Protein AF-A0A1H7MYQ8-F1 (afdb_monomer_lite)

pLDDT: mean 93.67, std 3.13, range [80.38, 97.88]

Radius of gyration: 13.95 Å; chains: 1; bounding box: 30×25×32 Å

Sequence (88 aa):
MIIETLNLIGSCHSGKVGAIAFKYIKDNFTIFKSDTLLEESLRYYLKFDGTLSLADCTAIHTMKENNIFEIVSFDDDFDKVGGILRIC

Secondary structure (DSSP, 8-state):
-HHHHHHHHHHHS-HHHHHHHHHHHHHHS-----TTHHHHHHHHHHHTTTSS-HHHHHHHHHHHHTT--EE--S-GGGGGSTT-EE--

InterPro domains:
  IPR002716 PIN domain [PF01850] (28-82)
  IPR029060 PIN-like domain superfamily [SSF88723] (21-83)

Structure (mmCIF, N/CA/C/O backbone):
data_AF-A0A1H7MYQ8-F1
#
_entry.id   AF-A0A1H7MYQ8-F1
#
loop_
_atom_site.group_PDB
_atom_site.id
_atom_site.type_symbol
_atom_site.label_atom_id
_atom_site.label_alt_id
_atom_site.label_comp_id
_atom_site.label_asym_id
_atom_site.label_entity_id
_atom_site.label_seq_id
_atom_site.pdbx_PDB_ins_code
_atom_site.Cartn_x
_atom_s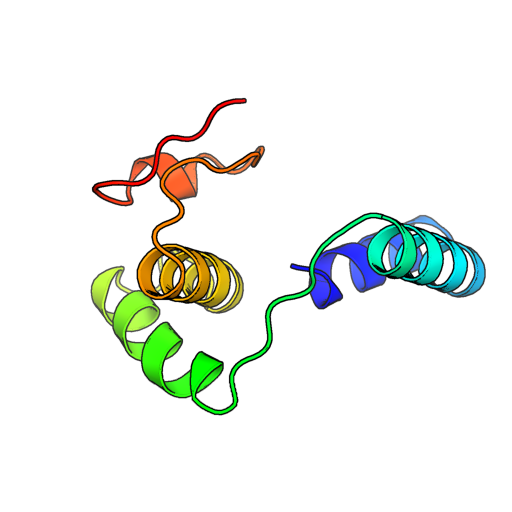ite.Cartn_y
_atom_site.Cartn_z
_atom_site.occupancy
_atom_site.B_iso_or_equiv
_atom_site.auth_seq_id
_atom_site.auth_comp_id
_atom_site.auth_asym_id
_atom_site.auth_atom_id
_atom_site.pdbx_PDB_model_num
ATOM 1 N N . MET A 1 1 ? 0.505 0.033 -2.983 1.00 84.19 1 MET A N 1
ATOM 2 C CA . MET A 1 1 ? 1.652 0.786 -2.428 1.00 84.19 1 MET A CA 1
ATOM 3 C C . MET A 1 1 ? 2.613 1.205 -3.513 1.00 84.19 1 MET A C 1
ATOM 5 O O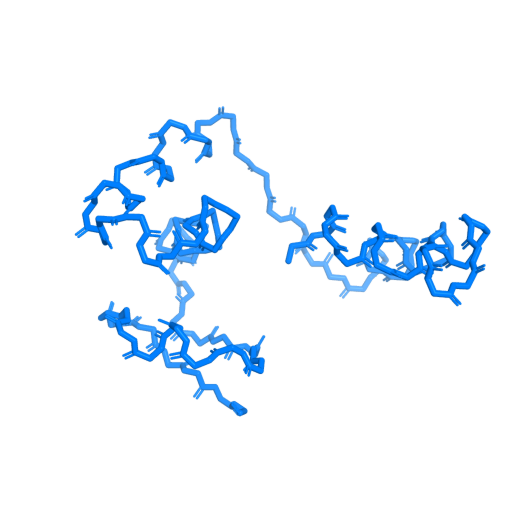 . MET A 1 1 ? 3.076 0.360 -4.261 1.00 84.19 1 MET A O 1
ATOM 9 N N . ILE A 1 2 ? 2.967 2.487 -3.576 1.00 92.12 2 ILE A N 1
ATOM 10 C CA . ILE A 1 2 ? 3.850 2.983 -4.641 1.00 92.12 2 ILE A CA 1
ATOM 11 C C . ILE A 1 2 ? 5.235 2.325 -4.577 1.00 92.12 2 ILE A C 1
ATOM 13 O O . ILE A 1 2 ? 5.768 1.948 -5.613 1.00 92.12 2 ILE A O 1
ATOM 17 N N . ILE A 1 3 ? 5.802 2.151 -3.380 1.00 92.12 3 ILE A N 1
ATOM 18 C CA . ILE A 1 3 ? 7.160 1.612 -3.212 1.00 92.12 3 ILE A CA 1
ATOM 19 C C . ILE A 1 3 ? 7.263 0.191 -3.783 1.00 92.12 3 ILE A C 1
ATOM 21 O O . ILE A 1 3 ? 8.116 -0.067 -4.630 1.00 92.12 3 ILE A O 1
ATOM 25 N N . GLU A 1 4 ? 6.372 -0.713 -3.377 1.00 91.75 4 GLU A N 1
ATOM 26 C CA . GLU A 1 4 ? 6.368 -2.096 -3.868 1.00 91.75 4 GLU A CA 1
ATOM 27 C C . GLU A 1 4 ? 6.076 -2.182 -5.362 1.00 91.75 4 GLU A C 1
ATOM 29 O O . GLU A 1 4 ? 6.787 -2.879 -6.084 1.00 91.75 4 GLU A O 1
ATOM 34 N N . THR A 1 5 ? 5.094 -1.418 -5.852 1.00 92.88 5 THR A N 1
ATOM 35 C CA . THR A 1 5 ? 4.777 -1.370 -7.282 1.00 92.88 5 THR A CA 1
ATOM 36 C C . THR A 1 5 ? 5.991 -0.930 -8.104 1.00 92.88 5 THR A C 1
ATOM 38 O O . THR A 1 5 ? 6.299 -1.551 -9.120 1.00 92.88 5 THR A O 1
ATOM 41 N N . LEU A 1 6 ? 6.722 0.102 -7.672 1.00 95.88 6 LEU A N 1
ATOM 42 C CA . LEU A 1 6 ? 7.912 0.574 -8.385 1.00 95.88 6 LEU A CA 1
ATOM 43 C C . LEU A 1 6 ? 9.069 -0.420 -8.330 1.00 95.88 6 LEU A C 1
ATOM 45 O O . LEU A 1 6 ? 9.736 -0.621 -9.347 1.00 95.88 6 LEU A O 1
ATOM 49 N N . ASN A 1 7 ? 9.290 -1.055 -7.179 1.00 94.75 7 ASN A N 1
ATOM 50 C CA . ASN A 1 7 ? 10.321 -2.077 -7.033 1.00 94.75 7 ASN A CA 1
ATOM 51 C C . ASN A 1 7 ? 10.033 -3.290 -7.925 1.00 94.75 7 ASN A C 1
ATOM 53 O O . ASN A 1 7 ? 10.942 -3.766 -8.604 1.00 94.75 7 ASN A O 1
ATOM 57 N N . LEU A 1 8 ? 8.776 -3.741 -7.986 1.00 95.38 8 LEU A N 1
ATOM 58 C CA . LEU A 1 8 ? 8.359 -4.858 -8.833 1.00 95.38 8 LEU A CA 1
ATOM 59 C C . LEU A 1 8 ? 8.473 -4.521 -10.326 1.00 95.38 8 LEU A C 1
ATOM 61 O O . LEU A 1 8 ? 9.036 -5.287 -11.102 1.00 95.38 8 LEU A O 1
ATOM 65 N N . ILE A 1 9 ? 7.999 -3.346 -10.751 1.00 96.69 9 ILE A N 1
ATOM 66 C CA . ILE A 1 9 ? 8.154 -2.906 -12.148 1.00 96.69 9 ILE A CA 1
ATOM 67 C C . ILE A 1 9 ? 9.638 -2.814 -12.520 1.00 96.69 9 ILE A C 1
ATOM 69 O O . ILE A 1 9 ? 10.036 -3.244 -13.606 1.00 96.69 9 ILE A O 1
ATOM 73 N N . GLY A 1 10 ? 10.457 -2.259 -11.624 1.00 96.31 10 GLY A N 1
ATOM 74 C CA . GLY A 1 10 ? 11.895 -2.125 -11.811 1.00 96.31 10 GLY A CA 1
ATOM 75 C C . GLY A 1 10 ? 12.609 -3.470 -11.934 1.00 96.31 10 GLY A C 1
ATOM 76 O O . GLY A 1 10 ? 13.474 -3.594 -12.799 1.00 96.31 10 GLY A O 1
ATOM 77 N N . SER A 1 11 ? 12.233 -4.463 -11.120 1.00 96.75 11 SER A N 1
ATOM 78 C CA . SER A 1 11 ? 12.832 -5.803 -11.135 1.00 96.75 11 SER A CA 1
ATOM 79 C C . SER A 1 11 ? 12.410 -6.634 -12.348 1.00 96.75 11 SER A C 1
ATOM 81 O O . SER A 1 11 ? 13.236 -7.354 -12.901 1.00 96.75 11 SER A O 1
ATOM 83 N N . CYS A 1 12 ? 11.159 -6.506 -12.803 1.00 96.94 12 CYS A N 1
ATOM 84 C CA . CYS A 1 12 ? 10.673 -7.197 -13.999 1.00 96.94 12 CYS A CA 1
ATOM 85 C C . CYS A 1 12 ? 11.164 -6.558 -15.306 1.00 96.94 12 CYS A C 1
ATOM 87 O O . CYS A 1 12 ? 11.247 -7.238 -16.325 1.00 96.94 12 CYS A O 1
ATOM 89 N N . HIS A 1 13 ? 11.455 -5.254 -15.295 1.00 95.25 13 HIS A N 1
ATOM 90 C CA . HIS A 1 13 ? 11.845 -4.506 -16.488 1.00 95.25 13 HIS A CA 1
ATOM 91 C C . HIS A 1 13 ? 13.149 -3.734 -16.259 1.00 95.25 13 HIS A C 1
ATOM 93 O O . HIS A 1 13 ? 14.241 -4.248 -16.480 1.00 95.25 13 HIS A O 1
ATOM 99 N N . SER A 1 14 ? 13.050 -2.455 -15.885 1.00 95.69 14 SER A N 1
ATOM 100 C CA . SER A 1 14 ? 14.200 -1.598 -15.600 1.00 95.69 14 SER A CA 1
ATOM 101 C C . SER A 1 14 ? 13.791 -0.390 -14.762 1.00 95.69 14 SER A C 1
ATOM 103 O O . SER A 1 14 ? 12.637 0.046 -14.789 1.00 95.69 14 SER A O 1
ATOM 105 N N . GLY A 1 15 ? 14.766 0.241 -14.100 1.00 95.31 15 GLY A N 1
ATOM 106 C CA . GLY A 1 15 ? 14.537 1.479 -13.346 1.00 95.31 15 GLY A CA 1
ATOM 107 C C . GLY A 1 15 ? 13.979 2.635 -14.192 1.00 95.31 15 GLY A C 1
ATOM 108 O O . GLY A 1 15 ? 13.232 3.463 -13.677 1.00 95.31 15 GLY A O 1
ATOM 109 N N . LYS A 1 16 ? 14.260 2.670 -15.506 1.00 97.44 16 LYS A N 1
ATOM 110 C CA . LYS A 1 16 ? 13.677 3.668 -16.425 1.00 97.44 16 LYS A CA 1
ATOM 111 C C . LYS A 1 16 ? 12.164 3.493 -16.564 1.00 97.44 16 LYS A C 1
ATOM 113 O O . LYS A 1 16 ? 11.434 4.478 -16.525 1.00 97.44 16 LYS A O 1
ATOM 118 N N . VAL A 1 17 ? 11.699 2.249 -16.693 1.00 97.38 17 VAL A N 1
ATOM 119 C CA . VAL A 1 17 ? 10.263 1.932 -16.765 1.00 97.38 17 VAL A CA 1
ATOM 120 C C . VAL A 1 17 ? 9.588 2.239 -15.429 1.00 97.38 17 VAL A C 1
ATOM 122 O O . VAL A 1 17 ? 8.527 2.858 -15.417 1.00 97.38 17 VAL A O 1
ATOM 125 N N . GLY A 1 18 ? 10.243 1.920 -14.307 1.00 97.19 18 GLY A N 1
ATOM 126 C CA . GLY A 1 18 ? 9.780 2.322 -12.975 1.00 97.19 18 GLY A CA 1
ATOM 127 C C . GLY A 1 18 ? 9.596 3.841 -12.846 1.00 97.19 18 GLY A C 1
ATOM 128 O O . GLY A 1 18 ? 8.550 4.300 -12.398 1.00 97.19 18 GLY A O 1
ATOM 129 N N . ALA A 1 19 ? 10.555 4.645 -13.314 1.00 97.19 19 ALA A N 1
ATOM 130 C CA . ALA A 1 19 ? 10.445 6.107 -13.281 1.00 97.19 19 ALA A CA 1
ATOM 131 C C . ALA A 1 19 ? 9.274 6.645 -14.128 1.00 97.19 19 ALA A C 1
ATOM 133 O O . ALA A 1 19 ? 8.586 7.579 -13.710 1.00 97.19 19 ALA A O 1
ATOM 134 N N . ILE A 1 20 ? 9.020 6.043 -15.295 1.00 97.44 20 ILE A N 1
ATOM 135 C CA . ILE A 1 20 ? 7.863 6.379 -16.139 1.00 97.44 20 ILE A CA 1
ATOM 136 C C . ILE A 1 20 ? 6.555 6.041 -15.411 1.00 97.44 20 ILE A C 1
ATOM 138 O O . ILE A 1 20 ? 5.658 6.882 -15.356 1.00 97.44 20 ILE A O 1
ATOM 142 N N . ALA A 1 21 ? 6.464 4.854 -14.804 1.00 97.00 21 ALA A N 1
ATOM 143 C CA . ALA A 1 21 ? 5.295 4.438 -14.033 1.00 97.00 21 ALA A CA 1
ATOM 144 C C . ALA A 1 21 ? 5.037 5.370 -12.839 1.00 97.00 21 ALA A C 1
ATOM 146 O O . ALA A 1 21 ? 3.906 5.801 -12.631 1.00 97.00 21 ALA A O 1
ATOM 147 N N . PHE A 1 22 ? 6.083 5.756 -12.099 1.00 97.06 22 PHE A N 1
ATOM 148 C CA . PHE A 1 22 ? 5.952 6.707 -10.994 1.00 97.06 22 PHE A CA 1
ATOM 149 C C . PHE A 1 22 ? 5.397 8.054 -11.457 1.00 97.06 22 PHE A C 1
ATOM 151 O O . PHE A 1 22 ? 4.503 8.605 -10.816 1.00 97.06 22 PHE A O 1
ATOM 158 N N . LYS A 1 23 ? 5.908 8.575 -12.579 1.00 97.44 23 LYS A N 1
ATOM 159 C CA . LYS A 1 23 ? 5.412 9.824 -13.156 1.00 97.44 23 LYS A CA 1
ATOM 160 C C . LYS A 1 23 ? 3.928 9.711 -13.508 1.00 97.44 23 LYS A C 1
ATOM 162 O O . LYS A 1 23 ? 3.149 10.563 -13.102 1.00 97.44 23 LYS A O 1
ATOM 167 N N . TYR A 1 24 ? 3.530 8.629 -14.177 1.00 97.00 24 TYR A N 1
ATOM 168 C CA . TYR A 1 24 ? 2.128 8.385 -14.510 1.00 97.00 24 TYR A CA 1
ATOM 169 C C . TYR A 1 24 ? 1.233 8.317 -13.263 1.00 97.00 24 TYR A C 1
ATOM 171 O O . TYR A 1 24 ? 0.183 8.954 -13.236 1.00 97.00 24 TYR A O 1
ATOM 179 N N . ILE A 1 25 ? 1.661 7.607 -12.212 1.00 96.19 25 ILE A N 1
ATOM 180 C CA . ILE A 1 25 ? 0.920 7.526 -10.945 1.00 96.19 25 ILE A CA 1
ATOM 181 C C . ILE A 1 25 ? 0.749 8.922 -10.337 1.00 96.19 25 ILE A C 1
ATOM 183 O O . ILE A 1 25 ? -0.356 9.310 -9.971 1.00 96.19 25 ILE A O 1
ATOM 187 N N . LYS A 1 26 ? 1.834 9.697 -10.260 1.00 96.25 26 LYS A N 1
ATOM 188 C CA . LYS A 1 26 ? 1.819 11.041 -9.678 1.00 96.25 26 LYS A CA 1
ATOM 189 C C . LYS A 1 26 ? 0.927 12.017 -10.453 1.00 96.25 26 LYS A C 1
ATOM 191 O O . LYS A 1 26 ? 0.309 12.875 -9.833 1.00 96.25 26 LYS A O 1
ATOM 196 N N . ASP A 1 27 ? 0.878 11.893 -11.776 1.00 97.62 27 ASP A N 1
ATOM 197 C CA . ASP A 1 27 ? 0.129 1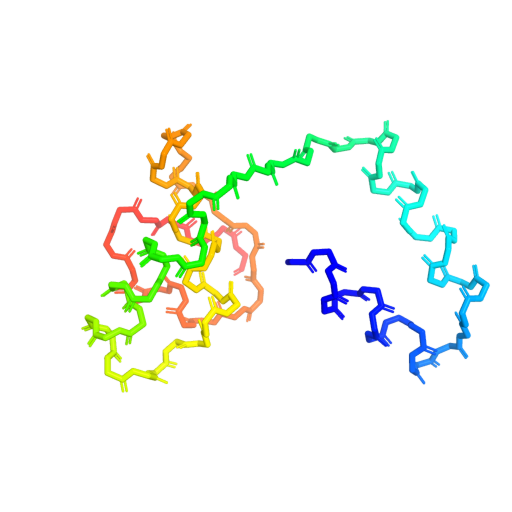2.808 -12.642 1.00 97.62 27 ASP A CA 1
ATOM 198 C C . ASP A 1 27 ? -1.384 12.497 -12.671 1.00 97.62 27 ASP A C 1
ATOM 200 O O . ASP A 1 27 ? -2.171 13.374 -13.014 1.00 97.62 27 ASP A O 1
ATOM 204 N N . ASN A 1 28 ? -1.802 11.274 -12.307 1.00 97.88 28 ASN A N 1
ATOM 205 C CA . ASN A 1 28 ? -3.194 10.816 -12.459 1.00 97.88 28 ASN A CA 1
ATOM 206 C C . ASN A 1 28 ? -3.893 10.426 -11.147 1.00 97.88 28 ASN A C 1
ATOM 208 O O . ASN A 1 28 ? -5.110 10.258 -11.145 1.00 97.88 28 ASN A O 1
ATOM 212 N N . PHE A 1 29 ? -3.162 10.267 -10.040 1.00 95.81 29 PHE A N 1
ATOM 213 C CA . PHE A 1 29 ? -3.721 9.779 -8.778 1.00 95.81 29 PHE A CA 1
ATOM 214 C C . PHE A 1 29 ? -3.326 10.654 -7.589 1.00 95.81 29 PHE A C 1
ATOM 216 O O . PHE A 1 29 ? -2.222 11.197 -7.515 1.00 95.81 29 PHE A O 1
ATOM 223 N N . THR A 1 30 ? -4.216 10.721 -6.600 1.00 95.06 30 THR A N 1
ATOM 224 C CA . THR A 1 30 ? -3.910 11.314 -5.297 1.00 95.06 30 THR A CA 1
ATOM 225 C C . THR A 1 30 ? -3.006 10.377 -4.505 1.00 95.06 30 THR A C 1
ATOM 227 O O . THR A 1 30 ? -3.356 9.227 -4.243 1.00 95.06 30 THR A O 1
ATOM 230 N N . ILE A 1 31 ? -1.841 10.879 -4.095 1.00 93.75 31 ILE A N 1
ATOM 231 C CA . ILE A 1 31 ? -0.902 10.143 -3.246 1.00 93.75 31 ILE A CA 1
ATOM 232 C C . ILE A 1 31 ? -1.081 10.607 -1.805 1.00 93.75 31 ILE A C 1
ATOM 234 O O . ILE A 1 31 ? -0.697 11.726 -1.459 1.00 93.75 31 ILE A O 1
ATOM 238 N N . PHE A 1 32 ? -1.612 9.728 -0.962 1.00 92.38 32 PHE A N 1
ATOM 239 C CA . PHE A 1 32 ? -1.719 9.975 0.471 1.00 92.38 32 PHE A CA 1
ATOM 240 C C . PHE A 1 32 ? -0.368 9.779 1.163 1.00 92.38 32 PHE A C 1
ATOM 242 O O . PHE A 1 32 ? 0.382 8.848 0.860 1.00 92.38 32 PHE A O 1
ATOM 249 N N . LYS A 1 33 ? -0.056 10.686 2.088 1.00 89.00 33 LYS A N 1
ATOM 250 C CA . LYS A 1 33 ? 1.141 10.663 2.933 1.00 89.00 33 LYS A CA 1
ATOM 251 C C . LYS A 1 33 ? 0.724 11.032 4.350 1.00 89.00 33 LYS A C 1
ATOM 253 O O . LYS A 1 33 ? -0.112 11.915 4.516 1.00 89.00 33 LYS A O 1
ATOM 258 N N . SER A 1 34 ? 1.315 10.377 5.339 1.00 85.25 34 SER A N 1
ATOM 259 C CA . SER A 1 34 ? 1.134 10.703 6.751 1.00 85.25 34 SER A CA 1
ATOM 260 C C . SE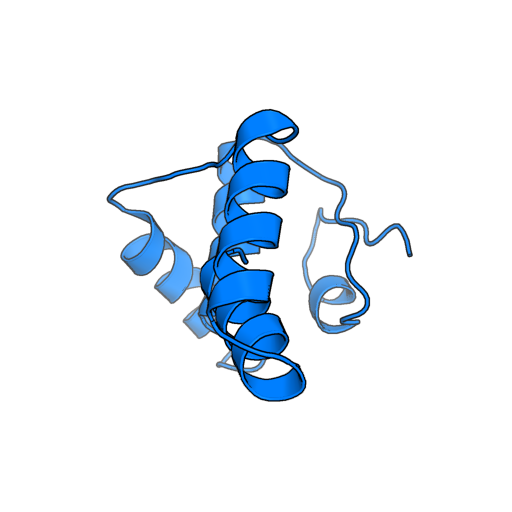R A 1 34 ? 2.447 10.454 7.488 1.00 85.25 34 SER A C 1
ATOM 262 O O . SER A 1 34 ? 3.119 9.454 7.225 1.00 85.25 34 SER A O 1
ATOM 264 N N . ASP A 1 35 ? 2.806 11.361 8.395 1.00 85.88 35 ASP A N 1
ATOM 265 C CA . ASP A 1 35 ? 4.020 11.254 9.209 1.00 85.88 35 ASP A CA 1
ATOM 266 C C . ASP A 1 35 ? 3.875 10.186 10.307 1.00 85.88 35 ASP A C 1
ATOM 268 O O . ASP A 1 35 ? 4.862 9.579 10.712 1.00 85.88 35 ASP A O 1
ATOM 272 N N . THR A 1 36 ? 2.642 9.890 10.733 1.00 87.44 36 THR A N 1
ATOM 273 C CA . THR A 1 36 ? 2.320 8.859 11.738 1.00 87.44 36 THR A CA 1
ATOM 274 C C . THR A 1 36 ? 1.959 7.509 11.114 1.00 87.44 36 THR A C 1
ATOM 276 O O . THR A 1 36 ? 1.605 6.563 11.820 1.00 87.44 36 THR A O 1
ATOM 279 N N . LEU A 1 37 ? 2.060 7.395 9.782 1.00 90.62 37 LEU A N 1
ATOM 280 C CA . LEU A 1 37 ? 1.585 6.242 9.017 1.00 90.62 37 LEU A CA 1
ATOM 281 C C . LEU A 1 37 ? 2.125 4.920 9.563 1.00 90.62 37 LEU A C 1
ATOM 283 O O . LEU A 1 37 ? 1.356 3.983 9.747 1.00 90.62 37 LEU A O 1
ATOM 287 N N . LEU A 1 38 ? 3.429 4.826 9.823 1.00 92.50 38 LEU A N 1
ATOM 288 C CA . LEU A 1 38 ? 4.055 3.571 10.251 1.00 92.50 38 LEU A CA 1
ATOM 289 C C . LEU A 1 38 ? 3.638 3.160 11.667 1.00 92.50 38 LEU A C 1
ATOM 291 O O . LEU A 1 38 ? 3.367 1.985 11.905 1.00 92.50 38 LEU A O 1
ATOM 295 N N . GLU A 1 39 ? 3.557 4.118 12.586 1.00 93.06 39 GLU A N 1
ATOM 296 C CA . GLU A 1 39 ? 3.209 3.882 13.991 1.00 93.06 39 GLU A CA 1
ATOM 297 C C . GLU A 1 39 ? 1.765 3.391 14.118 1.00 93.06 39 GLU A C 1
ATOM 299 O O . GLU A 1 39 ? 1.488 2.400 14.795 1.00 93.06 39 GLU A O 1
ATOM 304 N N . GLU A 1 40 ? 0.847 4.026 13.392 1.00 93.12 40 GLU A N 1
ATOM 305 C CA . GLU A 1 40 ? -0.558 3.634 13.397 1.00 93.12 40 GLU A CA 1
ATOM 306 C C . GLU A 1 40 ? -0.805 2.343 12.602 1.00 93.12 40 GLU A C 1
ATOM 308 O O . GLU A 1 40 ? -1.599 1.495 13.018 1.00 93.12 40 GLU A O 1
ATOM 313 N N . SER A 1 41 ? -0.062 2.114 11.516 1.00 94.50 41 SER A N 1
ATOM 314 C CA . SER A 1 41 ? -0.115 0.846 10.770 1.00 94.50 41 SER A CA 1
ATOM 315 C C . SER A 1 41 ? 0.393 -0.334 11.594 1.00 94.50 41 SER A C 1
ATOM 317 O O . SER A 1 41 ? -0.131 -1.439 11.463 1.00 94.50 41 SER A O 1
ATOM 319 N N . LEU A 1 42 ? 1.359 -0.116 12.491 1.00 95.56 42 LEU A N 1
ATOM 320 C CA . LEU A 1 42 ? 1.862 -1.164 13.377 1.00 95.56 42 LEU A CA 1
ATOM 321 C C . LEU A 1 42 ? 0.765 -1.697 14.313 1.00 95.56 42 LEU A C 1
ATOM 323 O O . LEU A 1 42 ? 0.741 -2.889 14.613 1.00 95.56 42 LEU A O 1
ATOM 327 N N . ARG A 1 43 ? -0.195 -0.856 14.725 1.00 94.19 43 ARG A N 1
ATOM 328 C CA . ARG A 1 43 ? -1.351 -1.314 15.516 1.00 94.19 43 ARG A CA 1
ATOM 329 C C . ARG A 1 43 ? -2.204 -2.316 14.741 1.00 94.19 43 ARG A C 1
ATOM 331 O O . ARG A 1 43 ? -2.660 -3.300 15.319 1.00 94.19 43 ARG A O 1
ATOM 338 N N . TYR A 1 44 ? -2.409 -2.085 13.444 1.00 92.94 44 TYR A N 1
ATOM 339 C CA . TYR A 1 44 ? -3.115 -3.029 12.576 1.00 92.94 44 TYR A CA 1
ATOM 340 C C . TYR A 1 44 ? -2.300 -4.299 12.352 1.00 92.94 44 TYR A C 1
ATOM 342 O O . TYR A 1 44 ? -2.851 -5.388 12.467 1.00 92.94 44 TYR A O 1
ATOM 350 N N . TYR A 1 45 ? -0.993 -4.170 12.132 1.00 95.31 45 TYR A N 1
ATOM 351 C CA . TYR A 1 45 ? -0.098 -5.315 11.976 1.00 95.31 45 TYR A CA 1
ATOM 352 C C . TYR A 1 45 ? -0.171 -6.263 13.184 1.00 95.31 45 TYR A C 1
ATOM 354 O O . TYR A 1 45 ? -0.321 -7.472 13.021 1.00 95.31 45 TYR A O 1
ATOM 362 N N . LEU A 1 46 ? -0.170 -5.705 14.400 1.00 94.38 46 LEU A N 1
ATOM 363 C CA . LEU A 1 46 ? -0.372 -6.462 15.639 1.00 94.38 46 LEU A CA 1
ATOM 364 C C . LEU A 1 46 ? -1.790 -7.034 15.754 1.00 94.38 46 LEU A C 1
ATOM 366 O O . LEU A 1 46 ? -1.959 -8.179 16.161 1.00 94.38 46 LEU A O 1
ATOM 370 N N . LYS A 1 47 ? -2.819 -6.262 15.385 1.00 92.56 47 LYS A N 1
ATOM 371 C CA . LYS A 1 47 ? -4.220 -6.715 15.412 1.00 92.56 47 LYS A CA 1
ATOM 372 C C . LYS A 1 47 ? -4.455 -7.939 14.522 1.00 92.56 47 LYS A C 1
ATOM 374 O O . LYS A 1 47 ? -5.270 -8.787 14.874 1.00 92.56 47 LYS A O 1
ATOM 379 N N . PHE A 1 48 ? -3.779 -8.007 13.381 1.00 91.31 48 PHE A N 1
ATOM 380 C CA . PHE A 1 48 ? -3.862 -9.122 12.440 1.00 91.31 48 PHE A CA 1
ATOM 381 C C . PHE A 1 48 ? -2.772 -10.181 12.666 1.00 91.31 48 PHE A C 1
ATOM 383 O O . PHE A 1 48 ? -2.619 -11.065 11.828 1.00 91.31 48 PHE A O 1
ATOM 390 N N . ASP A 1 49 ? -2.025 -10.105 13.772 1.00 92.38 49 ASP A N 1
ATOM 391 C CA . ASP A 1 49 ? -0.967 -11.054 14.147 1.00 92.38 49 ASP A CA 1
ATOM 392 C C . ASP A 1 49 ? 0.041 -11.327 13.012 1.00 92.38 49 ASP A C 1
ATOM 394 O O . ASP A 1 49 ? 0.441 -12.457 12.745 1.00 92.38 49 ASP A O 1
ATOM 398 N N . GLY A 1 50 ? 0.396 -10.275 12.266 1.00 89.50 50 GLY A N 1
ATOM 399 C CA . GLY A 1 50 ? 1.332 -10.356 11.142 1.00 89.50 50 GLY A CA 1
ATOM 400 C C . GLY A 1 50 ? 0.835 -11.123 9.912 1.00 89.50 50 GLY A C 1
ATOM 401 O O . GLY A 1 50 ? 1.621 -11.347 8.996 1.00 89.50 50 GLY A O 1
ATOM 402 N N . THR A 1 51 ? -0.444 -11.514 9.857 1.00 90.69 51 THR A N 1
ATOM 403 C CA . THR A 1 51 ? -1.024 -12.147 8.656 1.00 90.69 51 THR A CA 1
ATOM 404 C C . THR A 1 51 ? -1.134 -11.184 7.480 1.00 90.69 51 THR A C 1
ATOM 406 O O . THR A 1 51 ? -1.061 -11.624 6.342 1.00 90.69 51 THR A O 1
ATOM 409 N N . LEU A 1 52 ? -1.258 -9.884 7.757 1.00 91.44 52 LEU A N 1
ATOM 410 C CA . LEU A 1 52 ? -1.145 -8.814 6.770 1.00 91.44 52 LEU A CA 1
ATOM 411 C C . LEU A 1 52 ? 0.260 -8.234 6.818 1.00 91.44 52 LEU A C 1
ATOM 413 O O . LEU A 1 52 ? 0.801 -8.015 7.908 1.00 91.44 52 LEU A O 1
ATOM 417 N N . SER A 1 53 ? 0.829 -7.900 5.661 1.00 92.62 53 SER A N 1
ATOM 418 C CA . SER A 1 53 ? 2.098 -7.183 5.649 1.00 92.62 53 SER A CA 1
ATOM 419 C C . SER A 1 53 ? 1.930 -5.800 6.300 1.00 92.62 53 SER A C 1
ATOM 421 O O . SER A 1 53 ? 0.844 -5.207 6.314 1.00 92.62 53 SER A O 1
ATOM 423 N N . LEU A 1 54 ? 3.015 -5.237 6.849 1.00 92.62 54 LEU A N 1
ATOM 424 C CA . LEU A 1 54 ? 2.987 -3.851 7.347 1.00 92.62 54 LEU A CA 1
ATOM 425 C C . LEU A 1 54 ? 2.558 -2.887 6.235 1.00 92.62 54 LEU A C 1
ATOM 427 O O . LEU A 1 54 ? 1.859 -1.906 6.461 1.00 92.62 54 LEU A O 1
ATOM 431 N N . ALA A 1 55 ? 2.978 -3.222 5.029 1.00 92.38 55 ALA A N 1
ATOM 432 C CA . ALA A 1 55 ? 2.674 -2.574 3.786 1.00 92.38 55 ALA A CA 1
ATOM 433 C C . ALA A 1 55 ? 1.134 -2.497 3.573 1.00 92.38 55 ALA A C 1
ATOM 435 O O . ALA A 1 55 ? 0.580 -1.399 3.457 1.00 92.38 55 ALA A O 1
ATOM 436 N N . ASP A 1 56 ? 0.410 -3.609 3.690 1.00 93.88 56 ASP A N 1
ATOM 437 C CA . ASP A 1 56 ? -1.063 -3.644 3.614 1.00 93.88 56 ASP A CA 1
ATOM 438 C C . ASP A 1 56 ? -1.728 -2.908 4.778 1.00 93.88 56 ASP A C 1
ATOM 440 O O . ASP A 1 56 ? -2.716 -2.190 4.600 1.00 93.88 56 ASP A O 1
ATOM 444 N N . CYS A 1 57 ? -1.137 -2.986 5.971 1.00 95.00 57 CYS A N 1
ATOM 445 C CA . CYS A 1 57 ? -1.599 -2.228 7.131 1.00 95.00 57 CYS A CA 1
ATOM 446 C C . CYS A 1 57 ? -1.547 -0.708 6.894 1.00 95.00 57 CYS A C 1
ATOM 448 O O . CYS A 1 57 ? -2.435 0.008 7.364 1.00 95.00 57 CYS A O 1
ATOM 450 N N . THR A 1 58 ? -0.578 -0.212 6.110 1.00 95.06 58 THR A N 1
ATOM 451 C CA . THR A 1 58 ? -0.532 1.207 5.709 1.00 95.06 58 THR A CA 1
ATOM 452 C C . THR A 1 58 ? -1.668 1.589 4.775 1.00 95.06 58 THR A C 1
ATOM 454 O O . THR A 1 58 ? -2.213 2.690 4.899 1.00 95.06 58 THR A O 1
ATOM 457 N N . ALA A 1 59 ? -2.084 0.680 3.889 1.00 94.50 59 ALA A N 1
ATOM 458 C CA . ALA A 1 59 ? -3.248 0.896 3.043 1.00 94.50 59 ALA A CA 1
ATOM 459 C C . ALA A 1 59 ? -4.523 0.968 3.896 1.00 94.50 59 ALA A C 1
ATOM 461 O O . ALA A 1 59 ? -5.283 1.925 3.772 1.00 94.50 59 ALA A O 1
ATOM 462 N N . ILE A 1 60 ? -4.703 0.030 4.832 1.00 94.12 60 ILE A N 1
ATOM 463 C CA . ILE A 1 60 ? -5.857 -0.006 5.745 1.00 94.12 60 ILE A CA 1
ATOM 464 C C . ILE A 1 60 ? -5.943 1.269 6.584 1.00 94.12 60 ILE A C 1
ATOM 466 O O . ILE A 1 60 ? -7.005 1.888 6.645 1.00 94.12 60 ILE A O 1
ATOM 470 N N . HIS A 1 61 ? -4.840 1.684 7.214 1.00 94.88 61 HIS A N 1
ATOM 471 C CA . HIS A 1 61 ? -4.818 2.911 8.007 1.00 94.88 61 HIS A CA 1
ATOM 472 C C . HIS A 1 61 ? -5.171 4.133 7.149 1.00 94.88 61 HIS A C 1
ATOM 474 O O . HIS A 1 61 ? -6.070 4.891 7.506 1.00 94.88 61 HIS A O 1
ATOM 480 N N . THR A 1 62 ? -4.545 4.270 5.974 1.00 94.75 62 THR A N 1
ATOM 481 C CA . THR A 1 62 ? -4.833 5.363 5.031 1.00 94.75 62 THR A CA 1
ATOM 482 C C . THR A 1 62 ? -6.309 5.395 4.637 1.00 94.75 62 THR A C 1
ATOM 484 O O . THR A 1 62 ? -6.918 6.463 4.615 1.00 94.75 62 THR A O 1
ATOM 487 N N . MET A 1 63 ? -6.904 4.235 4.352 1.00 94.50 63 MET A N 1
ATOM 488 C CA . MET A 1 63 ? -8.316 4.134 3.996 1.00 94.50 63 MET A CA 1
ATOM 489 C C . MET A 1 63 ? -9.229 4.573 5.143 1.00 94.50 63 MET A C 1
ATOM 491 O O . MET A 1 63 ? -10.158 5.343 4.914 1.00 94.50 63 MET A O 1
ATOM 495 N N . LYS A 1 64 ? -8.946 4.148 6.382 1.00 93.19 64 LYS A N 1
ATOM 496 C CA . LYS A 1 64 ? -9.736 4.544 7.559 1.00 93.19 64 LYS A CA 1
ATOM 497 C C . LYS A 1 64 ? -9.643 6.045 7.840 1.00 93.19 64 LYS A C 1
ATOM 499 O O . LYS A 1 64 ? -10.682 6.670 8.021 1.00 93.19 64 LYS A O 1
ATOM 504 N N . GLU A 1 65 ? -8.443 6.622 7.804 1.00 93.94 65 GLU A N 1
ATOM 505 C CA . GLU A 1 65 ? -8.227 8.066 8.003 1.00 93.94 65 GLU A CA 1
ATOM 506 C C . GLU A 1 65 ? -8.979 8.919 6.970 1.00 93.94 65 GLU A C 1
ATOM 508 O O . GLU A 1 65 ? -9.483 9.995 7.282 1.00 93.94 65 GLU A O 1
ATOM 513 N N . ASN A 1 66 ? -9.089 8.428 5.733 1.00 94.31 66 ASN A N 1
ATOM 514 C CA . ASN A 1 66 ? -9.691 9.167 4.623 1.00 94.31 66 ASN A CA 1
ATOM 515 C C . ASN A 1 66 ? -11.139 8.746 4.315 1.00 94.31 66 ASN A C 1
ATOM 517 O O . ASN A 1 66 ? -11.686 9.179 3.304 1.00 94.31 66 ASN A O 1
ATOM 521 N N . ASN A 1 67 ? -11.774 7.930 5.168 1.00 95.12 67 ASN A N 1
ATOM 522 C CA . ASN A 1 67 ? -13.127 7.393 4.956 1.00 95.12 67 ASN A CA 1
ATOM 523 C C . ASN A 1 67 ? -13.307 6.716 3.580 1.00 95.12 67 ASN A C 1
ATOM 525 O O . ASN A 1 67 ? -14.313 6.909 2.898 1.00 95.12 67 ASN A O 1
ATOM 529 N N . ILE A 1 68 ? -12.314 5.934 3.161 1.00 96.31 68 ILE A N 1
ATOM 530 C CA . ILE A 1 68 ? -12.348 5.127 1.940 1.00 96.31 68 ILE A CA 1
ATOM 531 C C . ILE A 1 68 ? -12.779 3.711 2.325 1.00 96.31 68 ILE A C 1
ATOM 533 O O . ILE A 1 68 ? -12.190 3.094 3.213 1.00 96.31 68 ILE A O 1
ATOM 537 N N . PHE A 1 69 ? -13.799 3.189 1.646 1.00 96.50 69 PHE A N 1
ATOM 538 C CA . PHE A 1 69 ? -14.415 1.900 1.982 1.00 96.50 69 PHE A CA 1
ATOM 539 C C . PHE A 1 69 ? -14.238 0.837 0.898 1.00 96.50 69 PHE A C 1
ATOM 541 O O . PHE A 1 69 ? -14.596 -0.312 1.122 1.00 96.50 69 PHE A O 1
ATOM 548 N N . GLU A 1 70 ? -13.675 1.196 -0.253 1.00 96.94 70 GLU A N 1
ATOM 549 C CA . GLU A 1 70 ? -13.502 0.305 -1.400 1.00 96.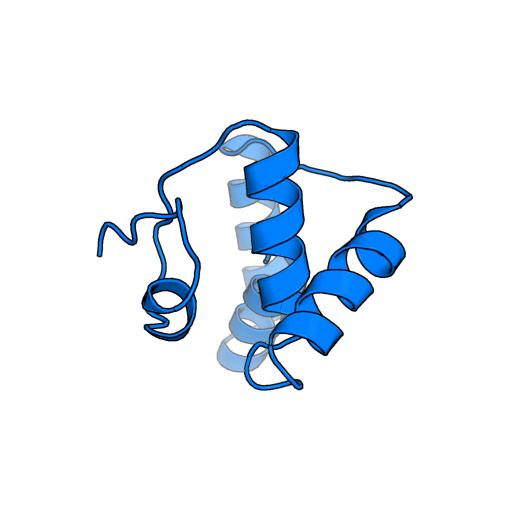94 70 GLU A CA 1
ATOM 550 C C . GLU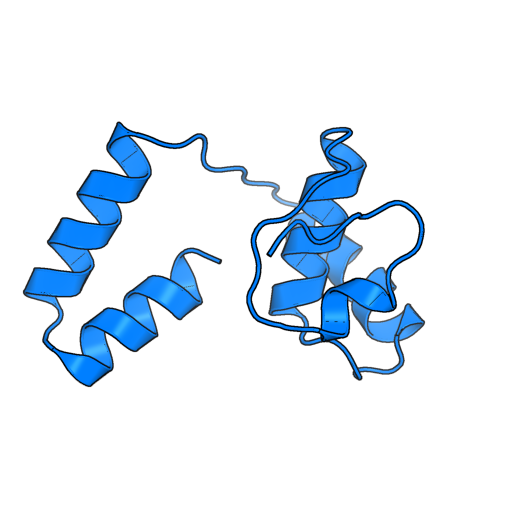 A 1 70 ? -12.030 0.249 -1.804 1.00 96.94 70 GLU A C 1
ATOM 552 O O . GLU A 1 70 ? -11.338 1.271 -1.798 1.00 96.94 70 GLU A O 1
ATOM 557 N N . ILE A 1 71 ? -11.546 -0.943 -2.154 1.00 95.50 71 ILE A N 1
ATOM 558 C CA . ILE A 1 71 ? -10.177 -1.158 -2.623 1.00 95.50 71 ILE A CA 1
ATOM 559 C C . ILE A 1 71 ? -10.154 -2.012 -3.890 1.00 95.50 71 ILE A C 1
ATOM 561 O O . ILE A 1 71 ? -10.826 -3.038 -3.994 1.00 95.50 71 ILE A O 1
ATOM 565 N N . VAL A 1 72 ? -9.324 -1.593 -4.845 1.00 94.62 72 VAL A N 1
ATOM 566 C CA . VAL A 1 72 ? -8.917 -2.419 -5.985 1.00 94.62 72 VAL A CA 1
ATOM 567 C C . VAL A 1 72 ? -7.625 -3.130 -5.591 1.00 94.62 72 VAL A C 1
ATOM 569 O O . VAL A 1 72 ? -6.576 -2.495 -5.484 1.00 94.62 72 VAL A O 1
ATOM 572 N N . SER A 1 73 ? -7.709 -4.433 -5.342 1.00 92.38 73 SER A N 1
ATOM 573 C CA . SER A 1 73 ? -6.571 -5.297 -5.035 1.00 92.38 73 SER A CA 1
ATOM 574 C C . SER A 1 73 ? -6.822 -6.717 -5.538 1.00 92.38 73 SER A C 1
ATOM 576 O O . SER A 1 73 ? -7.943 -7.211 -5.462 1.00 92.38 73 SER A O 1
ATOM 578 N N . PHE A 1 74 ? -5.774 -7.386 -6.014 1.00 92.00 74 PHE A N 1
ATOM 579 C CA . PHE A 1 74 ? -5.822 -8.821 -6.324 1.00 92.00 74 PHE A CA 1
ATOM 580 C C . PHE A 1 74 ? -5.514 -9.701 -5.106 1.00 92.00 74 PHE A C 1
ATOM 582 O O . PHE A 1 74 ? -5.540 -10.922 -5.220 1.00 92.00 74 PHE A O 1
ATOM 589 N N . ASP A 1 75 ? -5.195 -9.079 -3.974 1.00 90.50 75 ASP A N 1
ATOM 590 C CA . ASP A 1 75 ? -4.885 -9.753 -2.724 1.00 90.50 75 ASP A CA 1
ATOM 591 C C . ASP A 1 75 ? -6.169 -9.972 -1.909 1.00 90.50 75 ASP A C 1
ATOM 593 O O . ASP A 1 75 ? -6.879 -9.011 -1.588 1.00 90.50 75 ASP A O 1
ATOM 597 N N . ASP A 1 76 ? -6.484 -11.232 -1.610 1.00 92.38 76 ASP A N 1
ATOM 598 C CA . ASP A 1 76 ? -7.677 -11.628 -0.856 1.00 92.38 76 ASP A CA 1
ATOM 599 C C . ASP A 1 76 ? -7.531 -11.391 0.652 1.00 92.38 76 ASP A C 1
ATOM 601 O O . ASP A 1 76 ? -8.518 -11.412 1.391 1.00 92.38 76 ASP A O 1
ATOM 605 N N . ASP A 1 77 ? -6.331 -11.050 1.116 1.00 91.19 77 ASP A N 1
ATOM 606 C CA . ASP A 1 77 ? -6.074 -10.695 2.503 1.00 91.19 77 ASP A CA 1
ATOM 607 C C . ASP A 1 77 ? -6.904 -9.488 2.979 1.00 91.19 77 ASP A C 1
ATOM 609 O O . ASP A 1 77 ? -7.294 -9.413 4.152 1.00 91.19 77 ASP A O 1
ATOM 613 N N . PHE A 1 78 ? -7.287 -8.586 2.068 1.00 92.56 78 PHE A N 1
ATOM 614 C CA . PHE A 1 78 ? -8.172 -7.459 2.378 1.00 92.56 78 PHE A CA 1
ATOM 615 C C . PHE A 1 78 ? -9.609 -7.878 2.718 1.00 92.56 78 PHE A C 1
ATOM 617 O O . PHE A 1 78 ? -10.300 -7.130 3.413 1.00 92.56 78 PHE A O 1
ATOM 624 N N . ASP A 1 79 ? -10.050 -9.078 2.328 1.00 92.38 79 ASP A N 1
ATOM 625 C CA . ASP A 1 79 ? -11.399 -9.582 2.628 1.00 92.38 79 ASP A CA 1
ATOM 626 C C . ASP A 1 79 ? -11.585 -9.855 4.136 1.00 92.38 79 ASP A C 1
ATOM 628 O O . ASP A 1 79 ? -12.704 -9.909 4.650 1.00 92.38 79 ASP A O 1
ATOM 632 N N . LYS A 1 80 ? -10.478 -9.965 4.884 1.00 89.12 80 LYS A N 1
ATOM 633 C CA . LYS A 1 80 ? -10.465 -10.116 6.349 1.00 89.12 80 LYS A CA 1
ATOM 634 C C . LYS A 1 80 ? -10.686 -8.783 7.079 1.00 89.12 80 LYS A C 1
ATOM 636 O O . LYS A 1 80 ? -10.860 -8.765 8.303 1.00 89.12 80 LYS A O 1
ATOM 641 N N . VAL A 1 81 ? -10.666 -7.651 6.370 1.00 91.31 81 VAL A N 1
ATOM 642 C CA . VAL A 1 81 ? -10.686 -6.313 6.970 1.00 91.31 81 VAL A CA 1
ATOM 643 C C . VAL A 1 81 ? -12.103 -5.747 7.015 1.00 91.31 81 VAL A C 1
ATOM 645 O O . VAL A 1 81 ? -12.667 -5.291 6.026 1.00 91.31 81 VAL A O 1
ATOM 648 N N . GLY A 1 82 ? -12.672 -5.692 8.220 1.00 92.00 82 GLY A N 1
ATOM 649 C CA . GLY A 1 82 ? -14.011 -5.143 8.435 1.00 92.00 82 GLY A CA 1
ATOM 650 C C . GLY A 1 82 ? -14.180 -3.694 7.945 1.00 92.00 82 GLY A C 1
ATOM 651 O O . GLY A 1 82 ? -13.426 -2.782 8.318 1.00 92.00 82 GLY A O 1
ATOM 652 N N . GLY A 1 83 ? -15.232 -3.466 7.155 1.00 91.56 83 GLY A N 1
ATOM 653 C CA . GLY A 1 83 ? -15.581 -2.152 6.608 1.00 91.56 83 GLY A CA 1
ATOM 654 C C . GLY A 1 83 ? -14.703 -1.711 5.436 1.00 91.56 83 GLY A C 1
ATOM 655 O O . GLY A 1 83 ? -14.605 -0.511 5.198 1.00 91.56 83 GLY A O 1
ATOM 656 N N . ILE A 1 84 ? -14.036 -2.655 4.772 1.00 94.44 84 ILE A N 1
ATOM 657 C CA . ILE A 1 84 ? -13.409 -2.480 3.464 1.00 94.44 84 ILE A CA 1
ATOM 658 C C . ILE A 1 84 ? -14.031 -3.511 2.516 1.00 94.44 84 ILE A C 1
ATOM 660 O O . ILE A 1 84 ? -14.199 -4.669 2.887 1.00 94.44 84 ILE A O 1
ATOM 664 N N . LEU A 1 85 ? -14.396 -3.079 1.312 1.00 95.75 85 LEU A N 1
ATOM 665 C CA . LEU A 1 85 ? -14.912 -3.912 0.235 1.00 95.75 85 LEU A CA 1
ATOM 666 C C . LEU A 1 85 ? -13.869 -3.997 -0.880 1.00 95.75 85 LEU A C 1
ATOM 668 O O . LEU A 1 85 ? -13.505 -2.982 -1.478 1.00 95.75 85 LEU A O 1
ATOM 672 N N . ARG A 1 86 ? -13.404 -5.207 -1.187 1.00 95.25 86 ARG A N 1
ATOM 673 C CA . ARG A 1 86 ? -12.581 -5.460 -2.369 1.00 95.25 86 ARG A CA 1
ATOM 674 C C . ARG A 1 86 ? -13.483 -5.579 -3.598 1.00 95.25 86 ARG A C 1
ATOM 676 O O . ARG A 1 86 ? -14.443 -6.344 -3.582 1.00 95.25 86 ARG A O 1
ATOM 683 N N . ILE A 1 87 ? -13.208 -4.795 -4.641 1.00 94.88 87 ILE A N 1
ATOM 684 C CA . ILE A 1 87 ? -14.078 -4.688 -5.832 1.00 94.88 87 ILE A CA 1
ATOM 685 C C . ILE A 1 87 ? -13.532 -5.409 -7.080 1.00 94.88 87 ILE A C 1
ATOM 687 O O . ILE A 1 87 ? -14.032 -5.185 -8.183 1.00 94.88 87 ILE A O 1
ATOM 691 N N . CYS A 1 88 ? -12.524 -6.274 -6.928 1.00 80.38 88 CYS A N 1
ATOM 692 C CA . CYS A 1 88 ? -11.928 -7.069 -8.007 1.00 80.38 88 CYS A CA 1
ATOM 693 C C . CYS A 1 88 ? -11.427 -8.436 -7.539 1.00 80.38 88 CYS A C 1
ATOM 695 O O . CYS A 1 88 ? -10.993 -8.545 -6.367 1.00 80.38 88 CYS A O 1
#

Foldseek 3Di:
DLVVVLVVLCVVPHNVSSVVVVVVCVVPHDDDDDPCLQVQLVVVCVVVVNPDPSVVSSVVVSCVVVVNAEDADPDCVCVPPPRHHYPD

Organism: NCBI:txid190974